Protein AF-A0A6G3XRZ0-F1 (afdb_monomer_lite)

Sequence (92 aa):
VYVAPPATLVAGLLTGDGVSAWAGGAAWAVMTATYLPMLAYYRQSLWLGPLLPVTAVLYLLMTVDSAVRHYRGRGAAWKGRTYTRPEAAPDR

Secondary structure (DSSP, 8-state):
-TTHHHHHHHHHHHHT-HHHHHHHHHHHHHHHHHHHHHHHHTT--GGGGGGHHHHHHHHHHHHHHHHHHHHTT---EETTEE-PPPPPPPP-

Organism: NCBI:txid2706086

Structure (mmCIF, N/CA/C/O backbone):
data_AF-A0A6G3XRZ0-F1
#
_entry.id   AF-A0A6G3XRZ0-F1
#
loop_
_atom_site.group_PDB
_atom_site.id
_atom_site.type_symbol
_atom_site.label_atom_id
_atom_site.label_alt_id
_atom_site.label_comp_id
_atom_site.label_asym_id
_atom_site.label_entity_id
_atom_site.label_seq_id
_atom_site.pdbx_PDB_ins_code
_atom_site.Cartn_x
_atom_site.Cartn_y
_atom_site.Cartn_z
_atom_site.occupancy
_atom_site.B_iso_or_equiv
_atom_site.auth_seq_id
_atom_site.auth_comp_id
_atom_site.auth_asym_id
_atom_site.auth_atom_id
_atom_site.pdbx_PDB_model_num
ATOM 1 N N . VAL A 1 1 ? -2.826 4.774 -5.648 1.00 62.81 1 VAL A N 1
ATOM 2 C CA . VAL A 1 1 ? -1.397 5.108 -5.868 1.00 62.81 1 VAL A CA 1
ATOM 3 C C . VAL A 1 1 ? -0.525 3.850 -5.941 1.00 62.81 1 VAL A C 1
ATOM 5 O O . VAL A 1 1 ? 0.058 3.636 -6.987 1.00 62.81 1 VAL A O 1
ATOM 8 N N . TYR A 1 2 ? -0.532 2.941 -4.958 1.00 63.84 2 TYR A N 1
ATOM 9 C CA . TYR A 1 2 ? 0.253 1.681 -5.011 1.00 63.84 2 TYR A CA 1
ATOM 10 C C . TYR A 1 2 ? -0.230 0.615 -6.018 1.00 63.84 2 TYR A C 1
ATOM 12 O O . TYR A 1 2 ? 0.527 -0.270 -6.399 1.00 63.84 2 TYR A O 1
ATOM 20 N N . VAL A 1 3 ? -1.487 0.702 -6.460 1.00 71.00 3 VAL A N 1
ATOM 21 C CA . VAL A 1 3 ? -2.089 -0.228 -7.437 1.00 71.00 3 VAL A CA 1
ATOM 22 C C . VAL A 1 3 ? -1.797 0.186 -8.881 1.00 71.00 3 VAL A C 1
ATOM 24 O O . VAL A 1 3 ? -1.869 -0.641 -9.782 1.00 71.00 3 VAL A O 1
ATOM 27 N N . ALA A 1 4 ? -1.449 1.456 -9.111 1.00 74.44 4 ALA A N 1
ATOM 28 C CA . ALA A 1 4 ? -1.283 1.984 -10.460 1.00 74.44 4 ALA A CA 1
ATOM 29 C C . ALA A 1 4 ? -0.160 1.274 -11.244 1.00 74.44 4 ALA A C 1
ATOM 31 O O . ALA A 1 4 ? -0.449 0.839 -12.351 1.00 74.44 4 ALA A O 1
ATOM 32 N N . PRO A 1 5 ? 1.050 1.047 -10.690 1.00 72.38 5 PRO A N 1
ATOM 33 C CA . PRO A 1 5 ? 2.123 0.363 -11.420 1.00 72.38 5 PRO A CA 1
ATOM 34 C C . PRO A 1 5 ? 1.811 -1.085 -11.856 1.00 72.38 5 PRO A C 1
ATOM 36 O O . PRO A 1 5 ? 1.993 -1.398 -13.033 1.00 72.38 5 PRO A O 1
ATOM 39 N N . PRO A 1 6 ? 1.303 -1.986 -10.984 1.00 74.06 6 PRO A N 1
ATOM 40 C CA . PRO A 1 6 ? 0.928 -3.329 -11.427 1.00 74.06 6 PRO A CA 1
ATOM 41 C C . PRO A 1 6 ? -0.291 -3.314 -12.361 1.00 74.06 6 PRO A C 1
ATOM 43 O O . PRO A 1 6 ? -0.358 -4.129 -13.278 1.00 74.06 6 PRO A O 1
ATOM 46 N N . ALA A 1 7 ? -1.230 -2.376 -12.188 1.00 72.81 7 ALA A N 1
ATOM 47 C CA . ALA A 1 7 ? -2.378 -2.252 -13.083 1.00 72.81 7 ALA A CA 1
ATOM 48 C C . ALA A 1 7 ? -1.978 -1.790 -14.494 1.00 72.81 7 ALA A C 1
ATOM 50 O O . ALA A 1 7 ? -2.491 -2.335 -15.467 1.00 72.81 7 ALA A O 1
ATOM 51 N N . THR A 1 8 ? -1.051 -0.835 -14.627 1.00 75.44 8 THR A N 1
ATOM 52 C CA . THR A 1 8 ? -0.572 -0.367 -15.939 1.00 75.44 8 THR A CA 1
ATOM 53 C C . THR A 1 8 ? 0.312 -1.395 -16.635 1.00 75.44 8 THR A C 1
ATOM 55 O O . THR A 1 8 ? 0.205 -1.541 -17.850 1.00 75.44 8 THR A O 1
ATOM 58 N N . LEU A 1 9 ? 1.111 -2.169 -15.887 1.00 70.62 9 LEU A N 1
ATOM 59 C CA . LEU A 1 9 ? 1.847 -3.317 -16.426 1.00 70.62 9 LEU A CA 1
ATOM 60 C C . LEU A 1 9 ? 0.884 -4.348 -17.039 1.00 70.62 9 LEU A C 1
ATOM 62 O O . LEU A 1 9 ? 1.038 -4.723 -18.199 1.00 70.62 9 LEU A O 1
ATOM 66 N N . VAL A 1 10 ? -0.122 -4.790 -16.275 1.00 76.06 10 VAL A N 1
ATOM 67 C CA . VAL A 1 10 ? -1.100 -5.786 -16.745 1.00 76.06 10 VAL A CA 1
ATOM 68 C C . VAL A 1 10 ? -1.915 -5.239 -17.915 1.00 76.06 10 VAL A C 1
ATOM 70 O O . VAL A 1 10 ? -2.084 -5.937 -18.910 1.00 76.06 10 VAL A O 1
ATOM 73 N N . ALA A 1 11 ? -2.372 -3.986 -17.841 1.00 74.38 11 ALA A N 1
ATOM 74 C CA . ALA A 1 11 ? -3.111 -3.354 -18.929 1.00 74.38 11 ALA A CA 1
ATOM 75 C C . ALA A 1 11 ? -2.274 -3.263 -20.214 1.00 74.38 11 ALA A C 1
ATOM 77 O O . ALA A 1 11 ? -2.755 -3.683 -21.259 1.00 74.38 11 ALA A O 1
ATOM 78 N N . GLY A 1 12 ? -1.017 -2.808 -20.136 1.00 72.06 12 GLY A N 1
ATOM 79 C CA . GLY A 1 12 ? -0.123 -2.711 -21.295 1.00 72.06 12 GLY A CA 1
ATOM 80 C C . GLY A 1 12 ? 0.192 -4.066 -21.934 1.00 72.06 12 GLY A C 1
ATOM 81 O O . GLY A 1 12 ? 0.230 -4.175 -23.157 1.00 72.06 12 GLY A O 1
ATOM 82 N N . LEU A 1 13 ? 0.345 -5.124 -21.128 1.00 76.38 13 LEU A N 1
ATOM 83 C CA . LEU A 1 13 ? 0.515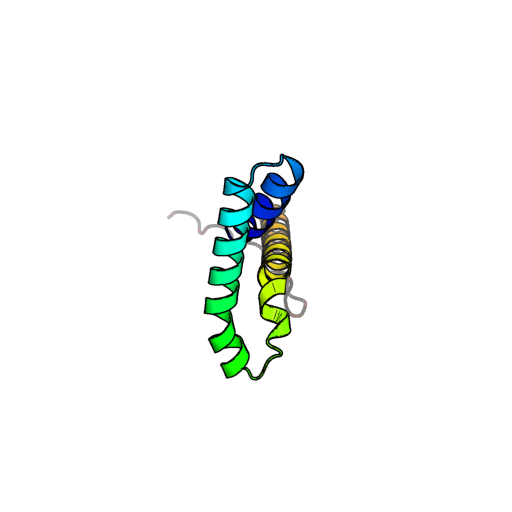 -6.491 -21.636 1.00 76.38 13 LEU A CA 1
ATOM 84 C C . LEU A 1 13 ? -0.743 -7.007 -22.351 1.00 76.38 13 LEU A C 1
ATOM 86 O O . LEU A 1 13 ? -0.628 -7.678 -23.372 1.00 76.38 13 LEU A O 1
ATOM 90 N N . LEU A 1 14 ? -1.935 -6.682 -21.840 1.00 80.69 14 LEU A N 1
ATOM 91 C CA . LEU A 1 14 ? -3.210 -7.083 -22.443 1.00 80.69 14 LEU A CA 1
ATOM 92 C C . LEU A 1 14 ? -3.540 -6.294 -23.719 1.00 80.69 14 LEU A C 1
ATOM 94 O O . LEU A 1 14 ? -4.159 -6.845 -24.625 1.00 80.69 14 LEU A O 1
ATOM 98 N N . THR A 1 15 ? -3.138 -5.024 -23.806 1.00 81.88 15 THR A N 1
ATOM 99 C CA . THR A 1 15 ? -3.377 -4.167 -24.980 1.00 81.88 15 THR A CA 1
ATOM 100 C C . THR A 1 15 ? -2.257 -4.228 -26.020 1.00 81.88 15 THR A C 1
ATOM 102 O O . THR A 1 15 ? -2.394 -3.627 -27.083 1.00 81.88 15 THR A O 1
ATOM 105 N N . GLY A 1 16 ? -1.151 -4.927 -25.735 1.00 78.50 16 GLY A N 1
ATOM 106 C CA . GLY A 1 16 ? 0.038 -4.962 -26.595 1.00 78.50 16 GLY A CA 1
ATOM 107 C C . GLY A 1 16 ? 0.831 -3.649 -26.615 1.00 78.50 16 GLY A C 1
ATOM 108 O O . GLY A 1 16 ? 1.706 -3.468 -27.461 1.00 78.50 16 GLY A O 1
ATOM 109 N N . ASP A 1 17 ? 0.542 -2.730 -25.692 1.00 79.25 17 ASP A N 1
ATOM 110 C CA . ASP A 1 17 ? 1.248 -1.460 -25.567 1.00 79.25 17 ASP A CA 1
ATOM 111 C C . ASP A 1 17 ? 2.509 -1.642 -24.715 1.00 79.25 17 ASP A C 1
ATOM 113 O O . ASP A 1 17 ? 2.494 -1.582 -23.478 1.00 79.25 17 ASP A O 1
ATOM 117 N N . GLY A 1 18 ? 3.623 -1.866 -25.413 1.00 77.19 18 GLY A N 1
ATOM 118 C CA . GLY A 1 18 ? 4.932 -2.073 -24.806 1.00 77.19 18 GLY A CA 1
ATOM 119 C C . GLY A 1 18 ? 5.408 -0.901 -23.945 1.00 77.19 18 GLY A C 1
ATOM 120 O O . GLY A 1 18 ? 6.119 -1.137 -22.971 1.00 77.19 18 GLY A O 1
ATOM 121 N N . VAL A 1 19 ? 4.997 0.340 -24.235 1.00 82.44 19 VAL A N 1
ATOM 122 C CA . VAL A 1 19 ? 5.413 1.515 -23.450 1.00 82.44 19 VAL A CA 1
ATOM 123 C C . VAL A 1 19 ? 4.706 1.520 -22.102 1.00 82.44 19 VAL A C 1
ATOM 125 O O . VAL A 1 19 ? 5.357 1.653 -21.065 1.00 82.44 19 VAL A O 1
ATOM 128 N N . SER A 1 20 ? 3.390 1.300 -22.103 1.00 75.44 20 SER A N 1
ATOM 129 C CA . SER A 1 20 ? 2.590 1.198 -20.879 1.00 75.44 20 SER A CA 1
ATOM 130 C C . SER A 1 20 ? 3.024 0.014 -20.010 1.00 75.44 20 SER A C 1
ATOM 132 O O . SER A 1 20 ? 3.163 0.161 -18.792 1.00 75.44 20 SER A O 1
ATOM 134 N N . ALA A 1 21 ? 3.319 -1.134 -20.633 1.00 74.62 21 ALA A N 1
ATOM 135 C CA . ALA A 1 21 ? 3.837 -2.306 -19.936 1.00 74.62 21 ALA A CA 1
ATOM 136 C C . ALA A 1 21 ? 5.200 -2.020 -19.284 1.00 74.62 21 ALA A C 1
ATOM 138 O O . ALA A 1 21 ? 5.383 -2.263 -18.091 1.00 74.62 21 ALA A O 1
ATOM 139 N N . TRP A 1 22 ? 6.150 -1.451 -20.034 1.00 79.19 22 TRP A N 1
ATOM 140 C CA . TRP A 1 22 ? 7.493 -1.177 -19.520 1.00 79.19 22 TRP A CA 1
ATOM 141 C C . TRP A 1 22 ? 7.482 -0.104 -18.426 1.00 79.19 22 TRP A C 1
ATOM 143 O O . TRP A 1 22 ? 8.106 -0.283 -17.381 1.00 79.19 22 TRP A O 1
ATOM 153 N N . ALA A 1 23 ? 6.717 0.975 -18.612 1.00 79.31 23 ALA A N 1
ATOM 154 C CA . ALA A 1 23 ? 6.567 2.033 -17.616 1.00 79.31 23 ALA A CA 1
ATOM 155 C C . ALA A 1 23 ? 5.924 1.519 -16.315 1.00 79.31 23 ALA A C 1
ATOM 157 O O . ALA A 1 23 ? 6.402 1.840 -15.225 1.00 79.31 23 ALA A O 1
ATOM 158 N N . GLY A 1 24 ? 4.882 0.683 -16.415 1.00 78.31 24 GLY A N 1
ATOM 159 C CA . GLY A 1 24 ? 4.252 0.042 -15.257 1.00 78.31 24 GLY A CA 1
ATOM 160 C C . GLY A 1 24 ? 5.203 -0.893 -14.512 1.00 78.31 24 GLY A C 1
ATOM 161 O O . GLY A 1 24 ? 5.310 -0.827 -13.286 1.00 78.31 24 GLY A O 1
ATOM 162 N N . GLY A 1 25 ? 5.965 -1.703 -15.252 1.00 78.56 25 GLY A N 1
ATOM 163 C CA . GLY A 1 25 ? 6.976 -2.595 -14.686 1.00 78.56 25 GLY A CA 1
ATOM 164 C C . GLY A 1 25 ? 8.121 -1.855 -14.005 1.00 78.56 25 GLY A C 1
ATOM 165 O O . GLY A 1 25 ? 8.478 -2.197 -12.879 1.00 78.56 25 GLY A O 1
ATOM 166 N N . ALA A 1 26 ? 8.650 -0.802 -14.630 1.00 82.19 26 ALA A N 1
ATOM 167 C CA . ALA A 1 26 ? 9.708 0.021 -14.053 1.00 82.19 26 ALA A CA 1
ATOM 168 C C . ALA A 1 26 ? 9.238 0.739 -12.780 1.00 82.19 26 ALA A C 1
ATOM 170 O O . ALA A 1 26 ? 9.928 0.710 -11.761 1.00 82.19 26 ALA A O 1
ATOM 171 N N . ALA A 1 27 ? 8.037 1.323 -12.799 1.00 82.25 27 ALA A N 1
ATOM 172 C CA . ALA A 1 27 ? 7.459 1.958 -11.619 1.00 82.25 27 ALA A CA 1
ATOM 173 C C . ALA A 1 27 ? 7.235 0.950 -10.478 1.00 82.25 27 ALA A C 1
ATOM 175 O O . ALA A 1 27 ? 7.512 1.261 -9.316 1.00 82.25 27 ALA A O 1
ATOM 176 N N . TRP A 1 28 ? 6.794 -0.273 -10.794 1.00 82.56 28 TRP A N 1
ATOM 177 C CA . TRP A 1 28 ? 6.641 -1.333 -9.798 1.00 82.56 28 TRP A CA 1
ATOM 178 C C . TRP A 1 28 ? 7.997 -1.772 -9.228 1.00 82.56 28 TRP A C 1
ATOM 180 O O . TRP A 1 28 ? 8.143 -1.876 -8.010 1.00 82.56 28 TRP A O 1
ATOM 190 N N . ALA A 1 29 ? 9.011 -1.940 -10.079 1.00 81.81 29 ALA A N 1
ATOM 191 C CA . ALA A 1 29 ? 10.362 -2.307 -9.665 1.00 81.81 29 ALA A CA 1
ATOM 192 C C . ALA A 1 29 ? 11.000 -1.251 -8.751 1.00 81.81 29 ALA A C 1
ATOM 194 O O . ALA A 1 29 ? 11.548 -1.606 -7.709 1.00 81.81 29 ALA A O 1
ATOM 195 N N . VAL A 1 30 ? 10.882 0.041 -9.085 1.00 86.62 30 VAL A N 1
ATOM 196 C CA . VAL A 1 30 ? 11.374 1.146 -8.240 1.00 86.62 30 VAL A CA 1
ATOM 197 C C . VAL A 1 30 ? 10.672 1.138 -6.883 1.00 86.62 30 VAL A C 1
ATOM 199 O O . VAL A 1 30 ? 11.323 1.208 -5.841 1.00 86.62 30 VAL A O 1
ATOM 202 N N . MET A 1 31 ? 9.348 0.983 -6.875 1.00 84.50 31 MET A N 1
ATOM 203 C CA . MET A 1 31 ? 8.568 0.901 -5.642 1.00 84.50 31 MET A CA 1
ATOM 204 C C . MET A 1 31 ? 9.028 -0.266 -4.757 1.00 84.50 31 MET A C 1
ATOM 206 O O . MET A 1 31 ? 9.274 -0.069 -3.569 1.00 84.50 31 MET A O 1
ATOM 210 N N . THR A 1 32 ? 9.221 -1.459 -5.325 1.00 83.12 32 THR A N 1
ATOM 211 C CA . THR A 1 32 ? 9.767 -2.603 -4.586 1.00 83.12 32 THR A CA 1
ATOM 212 C C . THR A 1 32 ? 11.189 -2.318 -4.090 1.00 83.12 32 THR A C 1
ATOM 214 O O . THR A 1 32 ? 11.438 -2.476 -2.897 1.00 83.12 32 THR A O 1
ATOM 217 N N . ALA A 1 33 ? 12.092 -1.817 -4.941 1.00 84.06 33 ALA A N 1
ATOM 218 C CA . ALA A 1 33 ? 13.481 -1.493 -4.591 1.00 84.06 33 ALA A CA 1
ATOM 219 C C . ALA A 1 33 ? 13.591 -0.536 -3.392 1.00 84.06 33 ALA A C 1
ATOM 221 O O . ALA A 1 33 ? 14.381 -0.775 -2.481 1.00 84.06 33 ALA A O 1
ATOM 222 N N . THR A 1 34 ? 12.753 0.504 -3.343 1.00 86.56 34 THR A N 1
ATOM 223 C CA . THR A 1 34 ? 12.735 1.462 -2.221 1.00 86.56 34 THR A CA 1
ATOM 224 C C . THR A 1 34 ? 12.256 0.859 -0.895 1.00 86.56 34 THR A C 1
ATOM 226 O O . THR A 1 34 ? 12.569 1.394 0.166 1.00 86.56 34 THR A O 1
ATOM 229 N N . TYR A 1 35 ? 11.547 -0.274 -0.925 1.00 82.75 35 TYR A N 1
ATOM 230 C CA . TYR A 1 35 ? 11.025 -0.948 0.268 1.00 82.75 35 TYR A CA 1
ATOM 231 C C . TYR A 1 35 ? 11.930 -2.068 0.800 1.00 82.75 35 TYR A C 1
ATOM 233 O O . TYR A 1 35 ? 11.859 -2.416 1.981 1.00 82.75 35 TYR A O 1
ATOM 241 N N . LEU A 1 36 ? 12.834 -2.598 -0.030 1.00 84.25 36 LEU A N 1
ATOM 242 C CA . LEU A 1 36 ? 13.841 -3.575 0.394 1.00 84.25 36 LEU A CA 1
ATOM 243 C C . LEU A 1 36 ? 14.659 -3.157 1.636 1.00 84.25 36 LEU A C 1
ATOM 245 O O . LEU A 1 36 ? 14.816 -4.013 2.510 1.00 84.25 36 LEU A O 1
ATOM 249 N N . PRO A 1 37 ? 15.158 -1.907 1.789 1.00 84.06 37 PRO A N 1
ATOM 250 C CA . PRO A 1 37 ? 15.922 -1.535 2.983 1.00 84.06 37 PRO A CA 1
ATOM 251 C C . PRO A 1 37 ? 15.092 -1.636 4.267 1.00 84.06 37 PRO A C 1
ATOM 253 O O . PRO A 1 37 ? 15.619 -2.041 5.300 1.00 84.06 37 PRO A O 1
ATOM 256 N N . MET A 1 38 ? 13.786 -1.354 4.202 1.00 85.75 38 MET A N 1
ATOM 257 C CA . MET A 1 38 ? 12.882 -1.545 5.339 1.00 85.75 38 MET A CA 1
ATOM 258 C C . MET A 1 38 ? 12.717 -3.025 5.688 1.00 85.75 38 MET A C 1
ATOM 260 O O . MET A 1 38 ? 12.808 -3.388 6.858 1.00 85.75 38 MET A O 1
ATOM 264 N N . LEU A 1 39 ? 12.540 -3.907 4.702 1.00 86.00 39 LEU A N 1
ATOM 265 C CA . LEU A 1 39 ? 12.456 -5.353 4.959 1.00 86.00 39 LEU A CA 1
ATOM 266 C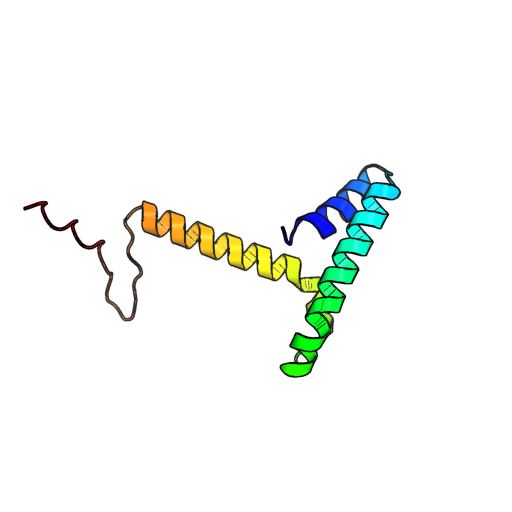 C . LEU A 1 39 ? 13.738 -5.902 5.568 1.00 86.00 39 LEU A C 1
ATOM 268 O O . LEU A 1 39 ? 13.673 -6.656 6.539 1.00 86.00 39 LEU A O 1
ATOM 272 N N . ALA A 1 40 ? 14.887 -5.487 5.037 1.00 87.25 40 ALA A N 1
ATOM 273 C CA . ALA A 1 40 ? 16.185 -5.859 5.578 1.00 87.25 40 ALA A CA 1
ATOM 274 C C . ALA A 1 40 ? 16.348 -5.373 7.027 1.00 87.25 40 ALA A C 1
ATOM 276 O O . ALA A 1 40 ? 16.784 -6.145 7.881 1.00 87.25 40 ALA A O 1
ATOM 277 N N . TYR A 1 41 ? 15.922 -4.139 7.324 1.00 89.69 41 TYR A N 1
ATOM 278 C CA . TYR A 1 41 ? 15.948 -3.576 8.675 1.00 89.69 41 TYR A CA 1
ATOM 279 C C . TYR A 1 41 ? 15.105 -4.394 9.665 1.00 89.69 41 TYR A C 1
ATOM 281 O O . TYR A 1 41 ? 15.584 -4.754 10.739 1.00 89.69 41 TYR A O 1
ATOM 289 N N . TYR A 1 42 ? 13.882 -4.775 9.284 1.00 87.06 42 TYR A N 1
ATOM 290 C CA . TYR A 1 42 ? 13.012 -5.624 10.109 1.00 87.06 42 TYR A CA 1
ATOM 291 C C . TYR A 1 42 ? 13.340 -7.124 10.028 1.00 87.06 42 TYR A C 1
ATOM 293 O O . TYR A 1 42 ? 12.595 -7.938 10.576 1.00 87.06 42 TYR A O 1
ATOM 301 N N . ARG A 1 43 ? 14.439 -7.508 9.358 1.00 85.88 43 ARG A N 1
ATOM 302 C CA . ARG A 1 43 ? 14.849 -8.904 9.112 1.00 85.88 43 ARG A CA 1
ATOM 303 C C . ARG A 1 43 ? 13.733 -9.764 8.502 1.00 85.88 43 ARG A C 1
ATOM 305 O O . ARG A 1 43 ? 13.643 -10.962 8.766 1.00 85.88 43 ARG A O 1
ATOM 312 N N . GLN A 1 44 ? 12.877 -9.147 7.694 1.00 84.81 44 GLN A N 1
ATOM 313 C CA . GLN A 1 44 ? 11.773 -9.808 7.013 1.00 84.81 44 GLN A CA 1
ATOM 314 C C . GLN A 1 44 ? 12.190 -10.297 5.626 1.00 84.81 44 GLN A C 1
ATOM 316 O O . GLN A 1 44 ? 13.125 -9.785 5.011 1.00 84.81 44 GLN A O 1
ATOM 321 N N . SER A 1 45 ? 11.484 -11.313 5.127 1.00 83.00 45 SER A N 1
ATOM 322 C CA . SER A 1 45 ? 11.774 -11.917 3.826 1.00 83.00 45 SER A CA 1
ATOM 323 C C . SER A 1 45 ? 11.607 -10.902 2.693 1.00 83.00 45 SER A C 1
ATOM 325 O O . SER A 1 45 ? 10.510 -10.386 2.482 1.00 83.00 45 SER A O 1
ATOM 327 N N . LEU A 1 46 ? 12.677 -10.669 1.923 1.00 81.19 46 LEU A N 1
ATOM 328 C CA . LEU A 1 46 ? 12.710 -9.744 0.776 1.00 81.19 46 LEU A CA 1
ATOM 329 C C . LEU A 1 46 ? 11.695 -10.112 -0.324 1.00 81.19 46 LEU A C 1
ATOM 331 O O . LEU A 1 46 ? 11.260 -9.243 -1.078 1.00 81.19 46 LEU A O 1
ATOM 335 N N . TRP A 1 47 ? 11.247 -11.373 -0.361 1.00 79.44 47 TRP A N 1
ATOM 336 C CA . TRP A 1 47 ? 10.187 -11.863 -1.253 1.00 79.44 47 TRP A CA 1
ATOM 337 C C . TRP A 1 47 ? 8.825 -11.199 -1.026 1.00 79.44 47 TRP A C 1
ATOM 339 O O . TRP A 1 47 ? 7.955 -11.280 -1.888 1.00 79.44 47 TRP A O 1
ATOM 349 N N . LEU A 1 48 ? 8.626 -10.517 0.106 1.00 77.25 48 LEU A N 1
ATOM 350 C CA . LEU A 1 48 ? 7.405 -9.756 0.375 1.00 77.25 48 LEU A CA 1
ATOM 351 C C . LEU A 1 48 ? 7.369 -8.406 -0.358 1.00 77.25 48 LEU A C 1
ATOM 353 O O . LEU A 1 48 ? 6.301 -7.810 -0.476 1.00 77.25 48 LEU A O 1
ATOM 357 N N . GLY A 1 49 ? 8.502 -7.930 -0.887 1.00 78.69 49 GLY A N 1
ATOM 358 C CA . GLY A 1 49 ? 8.591 -6.649 -1.593 1.00 78.69 49 GLY A CA 1
ATOM 359 C C . GLY A 1 49 ? 7.618 -6.516 -2.777 1.00 78.69 49 GLY A C 1
ATOM 360 O O . GLY A 1 49 ? 6.916 -5.509 -2.865 1.00 78.69 49 GLY A O 1
ATOM 361 N N . PRO A 1 50 ? 7.503 -7.516 -3.670 1.00 78.25 50 PRO A N 1
ATOM 362 C CA . PRO A 1 50 ? 6.515 -7.501 -4.750 1.00 78.25 50 PRO A CA 1
ATOM 363 C C . PRO A 1 50 ? 5.058 -7.635 -4.281 1.00 78.25 50 PRO A C 1
ATOM 365 O O . PRO A 1 50 ? 4.164 -7.183 -4.989 1.00 78.25 50 PRO A O 1
ATOM 368 N N . LEU A 1 51 ? 4.797 -8.208 -3.097 1.00 80.19 51 LEU A N 1
ATOM 369 C CA . LEU A 1 51 ? 3.441 -8.354 -2.538 1.00 80.19 51 LEU A CA 1
ATOM 370 C C . LEU A 1 51 ? 2.880 -7.063 -1.912 1.00 80.19 51 LEU A C 1
ATOM 372 O O . LEU A 1 51 ? 1.708 -7.027 -1.533 1.00 80.19 51 LEU A O 1
ATOM 376 N N . LEU A 1 52 ? 3.670 -5.989 -1.853 1.00 78.75 52 LEU A N 1
ATOM 377 C CA . LEU A 1 52 ? 3.249 -4.661 -1.390 1.00 78.75 52 LEU A CA 1
ATOM 378 C C . LEU A 1 52 ? 1.895 -4.161 -1.934 1.00 78.75 52 LEU A C 1
ATOM 380 O O . LEU A 1 52 ? 1.110 -3.620 -1.155 1.00 78.75 52 LEU A O 1
ATOM 384 N N . PRO A 1 53 ? 1.570 -4.299 -3.236 1.00 76.12 53 PRO A N 1
ATOM 385 C CA . PRO A 1 53 ? 0.293 -3.813 -3.751 1.00 76.12 53 PRO A CA 1
ATOM 386 C C . PRO A 1 53 ? -0.893 -4.553 -3.128 1.00 76.12 53 PRO A C 1
ATOM 388 O O . PRO A 1 53 ? -1.932 -3.948 -2.878 1.00 76.12 53 PRO A O 1
ATOM 391 N N . VAL A 1 54 ? -0.732 -5.847 -2.831 1.00 79.81 54 VAL A N 1
ATOM 392 C CA . VAL A 1 54 ? -1.780 -6.677 -2.226 1.00 79.81 54 VAL A CA 1
ATOM 393 C C . VAL A 1 54 ? -2.059 -6.217 -0.798 1.00 79.81 54 VAL A C 1
ATOM 395 O O . VAL A 1 54 ? -3.214 -5.996 -0.435 1.00 79.81 54 VAL A O 1
ATOM 398 N N . THR A 1 55 ? -1.012 -6.010 0.005 1.00 83.56 55 THR A N 1
ATOM 399 C CA . THR A 1 55 ? -1.170 -5.538 1.389 1.00 83.56 55 THR A CA 1
ATOM 400 C C . THR A 1 55 ? -1.759 -4.129 1.437 1.00 83.56 55 THR A C 1
ATOM 402 O O . THR A 1 55 ? -2.633 -3.862 2.262 1.00 83.56 55 THR A O 1
ATOM 405 N N . ALA A 1 56 ? -1.369 -3.254 0.505 1.00 83.50 56 ALA A N 1
ATOM 406 C CA . ALA A 1 56 ? -1.941 -1.918 0.366 1.00 83.50 56 ALA A CA 1
ATOM 407 C C . ALA A 1 56 ? -3.443 -1.949 0.027 1.00 83.50 56 ALA A C 1
ATOM 409 O O . ALA A 1 56 ? -4.215 -1.191 0.615 1.00 83.50 56 ALA A O 1
ATOM 410 N N . VAL A 1 57 ? -3.879 -2.831 -0.883 1.00 80.44 57 VAL A N 1
ATOM 411 C CA . VAL A 1 57 ? -5.306 -3.002 -1.219 1.00 80.44 57 VAL A CA 1
ATOM 412 C 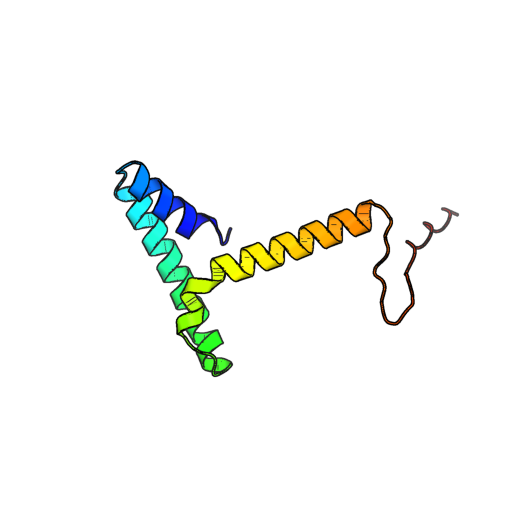C . VAL A 1 57 ? -6.091 -3.522 -0.021 1.00 80.44 57 VAL A C 1
ATOM 414 O O . VAL A 1 57 ? -7.135 -2.963 0.304 1.00 80.44 57 VAL A O 1
ATOM 417 N N . LEU A 1 58 ? -5.588 -4.546 0.670 1.00 86.00 58 LEU A N 1
ATOM 418 C CA . LEU A 1 58 ? -6.248 -5.083 1.863 1.00 86.00 58 LEU A CA 1
ATOM 419 C C . LEU A 1 58 ? -6.397 -4.019 2.955 1.00 86.00 58 LEU A C 1
ATOM 421 O O . LEU A 1 58 ? -7.472 -3.872 3.535 1.00 86.00 58 LEU A O 1
ATOM 425 N N . TYR A 1 59 ? -5.344 -3.236 3.197 1.00 86.19 59 TYR A N 1
ATOM 426 C CA . TYR A 1 59 ? -5.381 -2.131 4.149 1.00 86.19 59 TYR A CA 1
ATOM 427 C C . TYR A 1 59 ? -6.404 -1.061 3.749 1.00 86.19 59 TYR A C 1
ATOM 429 O O . TYR A 1 59 ? -7.180 -0.594 4.587 1.00 86.19 59 TYR A O 1
ATOM 437 N N . LEU A 1 60 ? -6.450 -0.700 2.463 1.00 84.69 60 LEU A N 1
ATOM 438 C CA . LEU A 1 60 ? -7.439 0.238 1.944 1.00 84.69 60 LEU A CA 1
ATOM 439 C C . LEU A 1 60 ? -8.864 -0.290 2.145 1.00 84.69 60 LEU A C 1
ATOM 441 O O . LEU A 1 60 ? -9.708 0.445 2.648 1.00 84.69 60 LEU A O 1
ATOM 445 N N . LEU A 1 61 ? -9.128 -1.558 1.817 1.00 89.19 61 LEU A N 1
ATOM 446 C CA . LEU A 1 61 ? -10.440 -2.182 2.013 1.00 89.19 61 LEU A CA 1
ATOM 447 C C . LEU A 1 61 ? -10.850 -2.184 3.487 1.00 89.19 61 LEU A C 1
ATOM 449 O O . LEU A 1 61 ? -11.972 -1.800 3.805 1.00 89.19 61 LEU A O 1
ATOM 453 N N . MET A 1 62 ? -9.934 -2.535 4.392 1.00 90.75 62 MET A N 1
ATOM 454 C CA . MET A 1 62 ? -10.180 -2.477 5.835 1.00 90.75 62 MET A CA 1
ATOM 455 C C . MET A 1 62 ? -10.492 -1.046 6.303 1.00 90.75 62 MET A C 1
ATOM 457 O O . MET A 1 62 ? -11.356 -0.835 7.155 1.00 90.75 62 MET A O 1
ATOM 461 N N . THR A 1 63 ? -9.812 -0.052 5.728 1.00 90.50 63 THR A N 1
ATOM 462 C CA . THR A 1 63 ? -10.013 1.368 6.045 1.00 90.50 63 THR A CA 1
ATOM 463 C C . THR A 1 63 ? -11.375 1.857 5.561 1.00 90.50 63 THR A C 1
ATOM 465 O O . THR A 1 63 ? -12.103 2.499 6.318 1.00 90.50 63 THR A O 1
ATOM 468 N N . VAL A 1 64 ? -11.754 1.513 4.328 1.00 89.62 64 VAL A N 1
ATOM 469 C CA . VAL A 1 64 ? -13.071 1.827 3.758 1.00 89.62 64 VAL A CA 1
ATOM 470 C C . VAL A 1 64 ? -14.176 1.146 4.558 1.00 89.62 64 VAL A C 1
ATOM 472 O O . VAL A 1 64 ? -15.158 1.794 4.907 1.00 89.62 64 VAL A O 1
ATOM 475 N N . ASP A 1 65 ? -14.007 -0.125 4.919 1.00 89.12 65 ASP A N 1
ATOM 476 C CA . ASP A 1 65 ? -14.964 -0.846 5.758 1.00 89.12 65 ASP A CA 1
ATOM 477 C C . ASP A 1 65 ? -15.141 -0.174 7.133 1.00 89.12 65 ASP A C 1
ATOM 479 O O . ASP A 1 65 ? -16.266 0.025 7.600 1.00 89.12 65 ASP A O 1
ATOM 483 N N . SER A 1 66 ? -14.045 0.261 7.759 1.00 85.50 66 SER A N 1
ATOM 484 C CA . SER A 1 66 ? -14.093 1.036 9.004 1.00 85.50 66 SER A CA 1
ATOM 485 C C . SER A 1 66 ? -14.833 2.368 8.826 1.00 85.50 66 SER A C 1
ATOM 487 O O . SER A 1 66 ? -15.708 2.706 9.627 1.00 85.50 66 SER A O 1
ATOM 489 N N . ALA A 1 67 ? -14.561 3.095 7.739 1.00 87.38 67 ALA A N 1
ATOM 490 C CA . ALA A 1 67 ? -15.230 4.356 7.423 1.00 87.38 67 ALA A CA 1
ATOM 491 C C . ALA A 1 67 ? -16.737 4.167 7.184 1.00 87.38 67 ALA A C 1
ATOM 493 O O . ALA A 1 67 ? -17.546 4.939 7.699 1.00 87.38 67 ALA A O 1
ATOM 494 N N . VAL A 1 68 ? -17.137 3.107 6.476 1.00 87.81 68 VAL A N 1
ATOM 495 C CA . VAL A 1 68 ? -18.549 2.755 6.258 1.00 87.81 68 VAL A CA 1
ATOM 496 C C . VAL A 1 68 ? -19.233 2.408 7.579 1.00 87.81 68 VAL A C 1
ATOM 498 O O . VAL A 1 68 ? -20.352 2.865 7.828 1.00 87.81 68 VAL A O 1
ATOM 501 N N . ARG A 1 69 ? -18.579 1.635 8.458 1.00 85.62 69 ARG A N 1
ATOM 502 C CA . ARG A 1 69 ? -19.102 1.339 9.803 1.00 85.62 69 ARG A CA 1
ATOM 503 C C . ARG A 1 69 ? -19.268 2.611 10.634 1.00 85.62 69 ARG A C 1
ATOM 505 O O . ARG A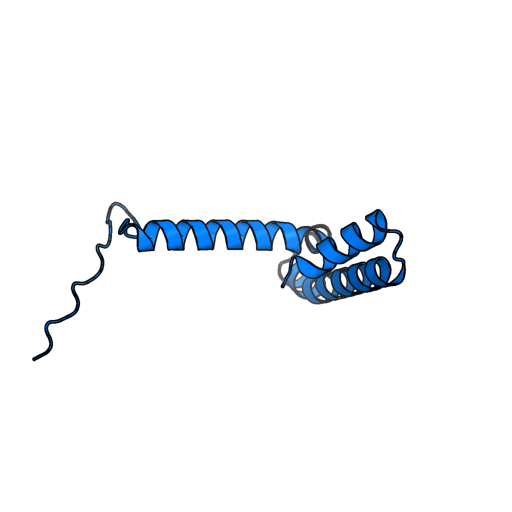 1 69 ? -20.329 2.800 11.230 1.00 85.62 69 ARG A O 1
ATOM 512 N N . HIS A 1 70 ? -18.288 3.511 10.588 1.00 83.00 70 HIS A N 1
ATOM 513 C CA . HIS A 1 70 ? -18.344 4.802 11.268 1.00 83.00 70 HIS A CA 1
ATOM 514 C 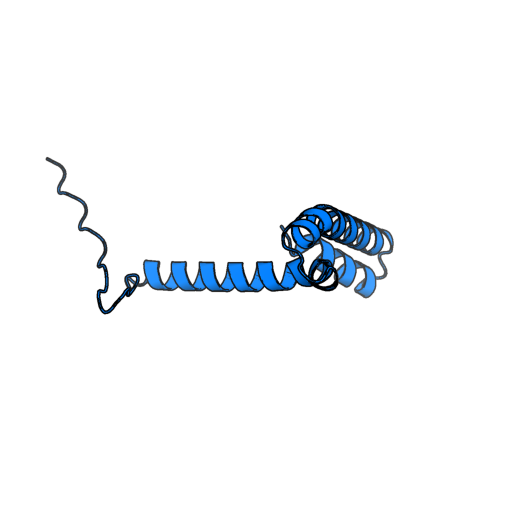C . HIS A 1 70 ? -19.478 5.697 10.740 1.00 83.00 70 HIS A C 1
ATOM 516 O O . HIS A 1 70 ? -20.237 6.268 11.527 1.00 83.00 70 HIS A O 1
ATOM 522 N N . TYR A 1 71 ? -19.641 5.785 9.415 1.00 83.06 71 TYR A N 1
ATOM 523 C CA . TYR A 1 71 ? -20.721 6.549 8.784 1.00 83.06 71 TYR A CA 1
ATOM 524 C C . TYR A 1 71 ? -22.100 5.998 9.168 1.00 83.06 71 TYR A C 1
ATOM 526 O O . TYR A 1 71 ? -23.005 6.755 9.503 1.00 83.06 71 TYR A O 1
ATOM 534 N N . ARG A 1 72 ? -22.232 4.668 9.251 1.00 85.31 72 ARG A N 1
ATOM 535 C CA . ARG A 1 72 ? -23.440 3.971 9.731 1.00 85.31 72 ARG A CA 1
ATOM 536 C C . ARG A 1 72 ? -23.665 4.075 11.248 1.00 85.31 72 ARG A C 1
ATOM 538 O O . ARG A 1 72 ? -24.528 3.379 11.774 1.00 85.31 72 ARG A O 1
ATOM 545 N N . GLY A 1 73 ? -22.881 4.883 11.964 1.00 78.94 73 GLY A N 1
ATOM 546 C CA . GLY A 1 73 ? -23.020 5.091 13.408 1.00 78.94 73 GLY A CA 1
ATOM 547 C C . GLY A 1 73 ? -22.602 3.893 14.263 1.00 78.94 73 GLY A C 1
ATOM 548 O O . GLY A 1 73 ? -22.805 3.907 15.475 1.00 78.94 73 GLY A O 1
ATOM 549 N N . ARG A 1 74 ? -21.992 2.858 13.669 1.00 71.25 74 ARG A N 1
ATOM 550 C CA . ARG A 1 74 ? -21.413 1.738 14.414 1.00 71.25 74 ARG A CA 1
ATOM 551 C C . ARG A 1 74 ? -20.054 2.187 14.942 1.00 71.25 74 ARG A C 1
ATOM 553 O O . ARG A 1 74 ? -19.060 2.168 14.221 1.00 71.25 74 ARG A O 1
ATOM 560 N N . GLY A 1 75 ? -20.047 2.661 16.186 1.00 68.75 75 GLY A N 1
ATOM 561 C CA . GLY A 1 75 ? -18.841 3.089 16.888 1.00 68.75 75 GLY A CA 1
ATOM 562 C C . GLY A 1 75 ? -17.780 1.990 16.948 1.00 68.75 75 GLY A C 1
ATOM 563 O O . GLY A 1 75 ? -18.095 0.800 16.885 1.00 68.75 75 GLY A O 1
ATOM 564 N N . ALA A 1 76 ? -16.513 2.383 17.089 1.00 73.31 76 ALA A N 1
ATOM 565 C CA . ALA A 1 76 ? -15.438 1.422 17.295 1.00 73.31 76 ALA A CA 1
ATOM 566 C C . ALA A 1 76 ? -15.678 0.687 18.623 1.00 73.31 76 ALA A C 1
ATOM 568 O O . ALA A 1 76 ? -15.660 1.296 19.694 1.00 73.31 76 ALA A O 1
ATOM 569 N N . ALA A 1 77 ? -15.950 -0.616 18.544 1.00 74.69 77 ALA A N 1
ATOM 570 C CA . ALA A 1 77 ? -16.060 -1.471 19.713 1.00 74.69 77 ALA A CA 1
ATOM 571 C C . ALA A 1 77 ? -14.649 -1.833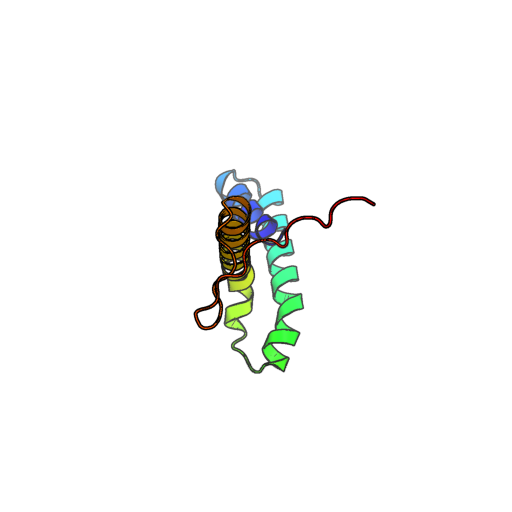 20.189 1.00 74.69 77 ALA A C 1
ATOM 573 O O . ALA A 1 77 ? -13.883 -2.454 19.453 1.00 74.69 77 ALA A O 1
ATOM 574 N N . TRP A 1 78 ? -14.295 -1.459 21.415 1.00 76.81 78 TRP A N 1
ATOM 575 C CA . TRP A 1 78 ? -13.002 -1.790 22.007 1.00 76.81 78 TRP A CA 1
ATOM 576 C C . TRP A 1 78 ? -13.177 -2.277 23.440 1.00 76.81 78 TRP A C 1
ATOM 578 O O . TRP A 1 78 ? -13.714 -1.562 24.288 1.00 76.81 78 TRP A O 1
ATOM 588 N N . LYS A 1 79 ? -12.711 -3.503 23.722 1.00 80.44 79 LYS A N 1
ATOM 589 C CA . LYS A 1 79 ? -12.829 -4.154 25.042 1.00 80.44 79 LYS A CA 1
ATOM 590 C C . LYS A 1 79 ? -14.260 -4.079 25.610 1.00 80.44 79 LYS A C 1
ATOM 592 O O . LYS A 1 79 ? -14.461 -3.634 26.735 1.00 80.44 79 LYS A O 1
ATOM 597 N N . GLY A 1 80 ? -15.258 -4.430 24.795 1.00 77.94 80 GLY A N 1
ATOM 598 C CA . GLY A 1 80 ? -16.675 -4.424 25.188 1.00 77.94 80 GLY A CA 1
ATOM 599 C C . GLY A 1 80 ? -17.347 -3.046 25.248 1.00 77.94 80 GLY A C 1
ATOM 600 O O . GLY A 1 80 ? -18.540 -2.976 25.516 1.00 77.94 80 GLY A O 1
ATOM 601 N N . ARG A 1 81 ? -16.627 -1.950 24.969 1.00 77.56 81 ARG A N 1
ATOM 602 C CA . ARG A 1 81 ? -17.190 -0.592 24.936 1.00 77.56 81 ARG A CA 1
ATOM 603 C C . ARG A 1 81 ? -17.385 -0.139 23.498 1.00 77.56 81 ARG A C 1
ATOM 605 O O . ARG A 1 81 ? -16.423 -0.093 22.738 1.00 77.56 81 ARG A O 1
ATOM 612 N N . THR A 1 82 ? -18.610 0.211 23.129 1.00 75.56 82 THR A N 1
ATOM 613 C CA . THR A 1 82 ? -18.915 0.909 21.875 1.00 75.56 82 THR A CA 1
ATOM 614 C C . THR A 1 82 ? -18.925 2.405 22.138 1.00 75.56 82 THR A C 1
ATOM 616 O O . THR A 1 82 ? -19.777 2.893 22.878 1.00 75.56 82 THR A O 1
ATOM 619 N N . TYR A 1 83 ? -17.988 3.140 21.543 1.00 69.19 83 TYR A N 1
ATOM 620 C CA . TYR A 1 83 ? -17.984 4.597 21.637 1.00 69.19 83 TYR A CA 1
ATOM 621 C C . TYR A 1 83 ? -18.994 5.171 20.642 1.00 69.19 83 TYR A C 1
ATOM 623 O O . TYR A 1 83 ? -18.752 5.175 19.434 1.00 69.19 83 TYR A O 1
ATOM 631 N N . THR A 1 84 ? -20.146 5.621 21.137 1.00 67.12 84 THR A N 1
ATOM 632 C CA . THR A 1 84 ? -21.060 6.463 20.361 1.00 67.12 84 THR A CA 1
ATOM 633 C C . THR A 1 84 ? -20.394 7.810 20.095 1.00 67.12 84 THR A C 1
ATOM 635 O O . THR A 1 84 ? -19.605 8.294 20.908 1.00 67.12 84 THR A O 1
ATOM 638 N N . ARG A 1 85 ? -20.667 8.396 18.924 1.00 65.44 85 ARG A N 1
ATOM 639 C CA . ARG A 1 85 ? -20.153 9.720 18.550 1.00 65.44 85 ARG A CA 1
ATOM 640 C C . ARG A 1 85 ? -20.482 10.714 19.679 1.00 65.44 85 ARG A C 1
ATOM 642 O O . ARG A 1 85 ? -21.648 10.744 20.070 1.00 65.44 85 ARG A O 1
ATOM 649 N N . PRO A 1 86 ? -19.509 11.486 20.203 1.00 65.31 86 PRO A N 1
ATOM 650 C CA . PRO A 1 86 ? -19.808 12.560 21.140 1.00 65.31 86 PRO A CA 1
ATOM 651 C C . PRO A 1 86 ? -20.825 13.488 20.481 1.00 65.31 86 PRO A C 1
ATOM 653 O O . PRO A 1 86 ? -20.619 13.911 19.342 1.00 65.31 86 PRO A O 1
ATOM 656 N N . GLU A 1 87 ? -21.943 13.734 21.155 1.00 65.44 87 GLU A N 1
ATOM 657 C CA . GLU A 1 87 ? -22.917 14.728 20.717 1.00 65.44 87 GLU A CA 1
ATOM 658 C C . GLU A 1 87 ? -22.177 16.065 20.601 1.00 65.44 87 GLU A C 1
ATOM 660 O O . GLU A 1 87 ? -21.405 16.421 21.497 1.00 65.44 87 GLU A O 1
ATOM 665 N N . ALA A 1 88 ? -22.314 16.745 19.457 1.00 63.88 88 ALA A N 1
ATOM 666 C CA . ALA A 1 88 ? -21.687 18.045 19.263 1.00 63.88 88 ALA A CA 1
ATOM 667 C C . ALA A 1 88 ? -22.128 18.943 20.423 1.00 63.88 88 ALA A C 1
ATOM 669 O O . ALA A 1 88 ? -23.326 19.055 20.689 1.00 63.88 88 ALA A O 1
ATOM 670 N N . ALA A 1 89 ? -21.161 19.497 21.159 1.00 66.56 89 ALA A N 1
ATOM 671 C CA . ALA A 1 89 ? -21.462 20.378 22.274 1.00 66.56 89 ALA A CA 1
ATOM 672 C C . ALA A 1 89 ? -22.390 21.494 21.766 1.00 66.56 89 ALA A C 1
ATOM 674 O O . ALA A 1 89 ? -22.107 22.047 20.703 1.00 66.56 89 ALA A O 1
ATOM 675 N N . PRO A 1 90 ? -23.502 21.791 22.461 1.00 65.25 90 PRO A N 1
ATOM 676 C CA . PRO A 1 90 ? -24.405 22.839 22.016 1.00 65.25 90 PRO A CA 1
ATOM 677 C C . PRO A 1 90 ? -23.632 24.157 21.957 1.00 65.25 90 PRO A C 1
ATOM 679 O O . PRO A 1 90 ? -22.987 24.526 22.944 1.00 65.25 90 PRO A O 1
ATOM 682 N N . ASP A 1 91 ? -23.690 24.826 20.803 1.00 73.06 91 ASP A N 1
ATOM 683 C CA . ASP A 1 91 ? -23.167 26.180 20.633 1.00 73.06 91 ASP A CA 1
ATOM 684 C C . ASP A 1 91 ? -23.812 27.067 21.709 1.00 73.06 91 ASP A C 1
ATOM 686 O O . ASP A 1 91 ? -25.040 27.178 21.784 1.00 73.06 91 ASP A O 1
ATOM 690 N N . ARG A 1 92 ? -22.982 27.622 22.595 1.00 61.41 92 ARG A N 1
ATOM 691 C CA . ARG A 1 92 ? -23.374 28.622 23.594 1.00 61.41 92 ARG A CA 1
ATOM 692 C C . ARG A 1 92 ? -22.849 29.983 23.186 1.00 61.41 92 ARG A C 1
ATOM 694 O O . ARG A 1 92 ? -21.665 30.037 22.787 1.00 61.41 92 ARG A O 1
#

pLDDT: mean 78.86, std 7.13, range [61.41, 90.75]

Radius of gyration: 20.26 Å; chains: 1; bounding box: 41×40×52 Å

Foldseek 3Di:
DLVQLVVQLVVCVVVVNPVSNVSSVVVLVVQLVVCQVVCVVVVHDSVCSSVVSVVVVVVVVVVVVVVVCVVVQQADQDPNDRDGDPDDDPDD